Protein AF-A0A7C2DY95-F1 (afdb_monomer_lite)

Foldseek 3Di:
DDDDDDPPVVVVVVVVVVVVVVPPPPDDPPPDQVQQPDLPPLCVLQVFDRPQWRHWDQDPQRKIKTKGAQVRADPVSRVCRLQSSQVVVPWGWPDKDKADDDPPDPDPRMIIMMTHTD

Sequence (118 aa):
MSRPPPPAARAAARAAALALALASGAAGLAPDPARAQASGSAEELTGLPPGSVVALHMGGDRTFTLYFIADRVGMMQRAPVPARLCAAIGTRPAGAETLRMEEPNPVPGMMRMEVRCR

Radius of gyration: 23.05 Å; chains: 1; bounding box: 72×48×39 Å

pLDDT: mean 74.23, std 21.06, range [37.56, 95.88]

Structure (mmCIF, N/CA/C/O backbone):
data_AF-A0A7C2DY95-F1
#
_entry.id   AF-A0A7C2DY95-F1
#
loop_
_atom_site.group_PDB
_atom_site.id
_atom_site.type_symbol
_atom_site.label_atom_id
_atom_site.label_alt_id
_atom_site.label_comp_id
_atom_site.label_asym_id
_atom_site.label_entity_id
_atom_site.label_seq_id
_atom_site.pdbx_PDB_ins_code
_atom_site.Cartn_x
_atom_site.Cartn_y
_atom_site.Cartn_z
_atom_site.occupancy
_atom_site.B_iso_or_equiv
_atom_site.auth_seq_id
_atom_site.auth_comp_id
_atom_site.auth_asym_id
_atom_site.auth_atom_id
_atom_site.pdbx_PDB_model_num
ATOM 1 N N . MET A 1 1 ? 61.693 -36.664 19.047 1.00 45.75 1 MET A N 1
ATOM 2 C CA . MET A 1 1 ? 60.494 -36.981 19.853 1.00 45.75 1 MET A CA 1
ATOM 3 C C . MET A 1 1 ? 59.880 -35.660 20.297 1.00 45.75 1 MET A C 1
ATOM 5 O O . MET A 1 1 ? 60.471 -35.002 21.140 1.00 45.75 1 MET A O 1
ATOM 9 N N . SER A 1 2 ? 58.762 -35.242 19.696 1.00 48.31 2 SER A N 1
ATOM 10 C CA . SER A 1 2 ? 58.120 -33.944 19.974 1.00 48.31 2 SER A CA 1
ATOM 11 C C . SER A 1 2 ? 56.648 -34.181 20.307 1.00 48.31 2 SER A C 1
ATOM 13 O O . SER A 1 2 ? 55.920 -34.748 19.496 1.00 48.31 2 SER A O 1
ATOM 15 N N . ARG A 1 3 ? 56.226 -33.818 21.526 1.00 53.59 3 ARG A N 1
ATOM 16 C CA . ARG A 1 3 ? 54.840 -33.971 22.001 1.00 53.59 3 ARG A CA 1
ATOM 17 C C . ARG A 1 3 ? 53.921 -32.953 21.306 1.00 53.59 3 ARG A C 1
ATOM 19 O O . ARG A 1 3 ? 54.298 -31.783 21.237 1.00 53.59 3 ARG A O 1
ATOM 26 N N . PRO A 1 4 ? 52.722 -33.348 20.843 1.00 53.47 4 PRO A N 1
ATOM 27 C CA . PRO A 1 4 ? 51.728 -32.393 20.372 1.00 53.47 4 PRO A CA 1
ATOM 28 C C . PRO A 1 4 ? 51.141 -31.586 21.549 1.00 53.47 4 PRO A C 1
ATOM 30 O O . PRO A 1 4 ? 51.041 -32.109 22.664 1.00 53.47 4 PRO A O 1
ATOM 33 N N . PRO A 1 5 ? 50.761 -30.315 21.324 1.00 52.72 5 PRO A N 1
ATOM 34 C CA . PRO A 1 5 ? 50.233 -29.443 22.368 1.00 52.72 5 PRO A CA 1
ATOM 35 C C . PRO A 1 5 ? 48.800 -29.825 22.798 1.00 52.72 5 PRO A C 1
ATOM 37 O O . PRO A 1 5 ? 48.051 -30.414 22.013 1.00 52.72 5 PRO A O 1
ATOM 40 N N . PRO A 1 6 ? 48.403 -29.483 24.041 1.00 52.16 6 PRO A N 1
ATOM 41 C CA . PRO A 1 6 ? 47.130 -29.888 24.632 1.00 52.16 6 PRO A CA 1
ATOM 42 C C . PRO A 1 6 ? 45.906 -29.150 24.043 1.00 52.16 6 PRO A C 1
ATOM 44 O O . PRO A 1 6 ? 46.014 -28.013 23.574 1.00 52.16 6 PRO A O 1
ATOM 47 N N . PRO A 1 7 ? 44.706 -29.762 24.123 1.00 52.06 7 PRO A N 1
ATOM 48 C CA . PRO A 1 7 ? 43.469 -29.290 23.483 1.00 52.06 7 PRO A CA 1
ATOM 49 C C . PRO A 1 7 ? 42.928 -27.943 24.001 1.00 52.06 7 PRO A C 1
ATOM 51 O O . PRO A 1 7 ? 42.081 -27.336 23.348 1.00 52.06 7 PRO A O 1
ATOM 54 N N . ALA A 1 8 ? 43.432 -27.431 25.128 1.00 49.78 8 ALA A N 1
ATOM 55 C CA . ALA A 1 8 ? 42.963 -26.183 25.737 1.00 49.78 8 ALA A CA 1
ATOM 56 C C . ALA A 1 8 ? 43.344 -24.911 24.948 1.00 49.78 8 ALA A C 1
ATOM 58 O O . ALA A 1 8 ? 42.645 -23.903 25.034 1.00 49.78 8 ALA A O 1
ATOM 59 N N . ALA A 1 9 ? 44.395 -24.949 24.119 1.00 47.34 9 ALA A N 1
ATOM 60 C CA . ALA A 1 9 ? 44.837 -23.780 23.347 1.00 47.34 9 ALA A CA 1
ATOM 61 C C . ALA A 1 9 ? 43.934 -23.458 22.136 1.00 47.34 9 ALA A C 1
ATOM 63 O O . ALA A 1 9 ? 43.950 -22.340 21.626 1.00 47.34 9 ALA A O 1
ATOM 64 N N . ARG A 1 10 ? 43.110 -24.413 21.676 1.00 49.97 10 ARG A N 1
ATOM 65 C CA . ARG A 1 10 ? 42.200 -24.209 20.532 1.00 49.97 10 ARG A CA 1
ATOM 66 C C . ARG A 1 10 ? 40.893 -23.503 20.903 1.00 49.97 10 ARG A C 1
ATOM 68 O O . ARG A 1 10 ? 40.260 -22.920 20.027 1.00 49.97 10 ARG A O 1
ATOM 75 N N . ALA A 1 11 ? 40.495 -23.527 22.175 1.00 47.75 11 ALA A N 1
ATOM 76 C CA . ALA A 1 11 ? 39.253 -22.899 22.627 1.00 47.75 11 ALA A CA 1
ATOM 77 C C . ALA A 1 11 ? 39.386 -21.370 22.769 1.00 47.75 11 ALA A C 1
ATOM 79 O O . ALA A 1 11 ? 38.476 -20.634 22.392 1.00 47.75 11 ALA A O 1
ATOM 80 N N . ALA A 1 12 ? 40.544 -20.877 23.222 1.00 48.25 12 ALA A N 1
ATOM 81 C CA . ALA A 1 12 ? 40.769 -19.446 23.447 1.00 48.25 12 ALA A CA 1
ATOM 82 C C . ALA A 1 12 ? 40.848 -18.626 22.142 1.00 48.25 12 ALA A C 1
ATOM 84 O O . ALA A 1 12 ? 40.390 -17.487 22.096 1.00 48.25 12 ALA A O 1
ATOM 85 N N . ALA A 1 13 ? 41.344 -19.220 21.050 1.00 47.88 13 ALA A N 1
ATOM 86 C CA . ALA A 1 13 ? 41.423 -18.550 19.748 1.00 47.88 13 ALA A CA 1
ATOM 87 C C . ALA A 1 13 ? 40.045 -18.347 19.086 1.00 47.88 13 ALA A C 1
ATOM 89 O O . ALA A 1 13 ? 39.853 -17.395 18.334 1.00 47.88 13 ALA A O 1
ATOM 90 N N . ARG A 1 14 ? 39.062 -19.210 19.387 1.00 47.34 14 ARG A N 1
ATOM 91 C CA . ARG A 1 14 ? 37.683 -19.058 18.890 1.00 47.34 14 ARG A CA 1
ATOM 92 C C . ARG A 1 14 ? 36.882 -18.008 19.660 1.00 47.34 14 ARG A C 1
ATOM 94 O O . ARG A 1 14 ? 36.021 -17.371 19.065 1.00 47.34 14 ARG A O 1
ATOM 101 N N . ALA A 1 15 ? 37.181 -17.792 20.940 1.00 47.38 15 ALA A N 1
ATOM 102 C CA . ALA A 1 15 ? 36.509 -16.766 21.738 1.00 47.38 15 ALA A CA 1
ATOM 103 C C . ALA A 1 15 ? 36.923 -15.340 21.325 1.00 47.38 15 ALA A C 1
ATOM 105 O O . ALA A 1 15 ? 36.078 -14.451 21.257 1.00 47.38 15 ALA A O 1
ATOM 106 N N . ALA A 1 16 ? 38.193 -15.128 20.965 1.00 44.44 16 ALA A N 1
ATOM 107 C CA . ALA A 1 16 ? 38.680 -13.816 20.526 1.00 44.44 16 ALA A CA 1
ATOM 108 C C . ALA A 1 16 ? 38.136 -13.390 19.145 1.00 44.44 16 ALA A C 1
ATOM 110 O O . ALA A 1 16 ? 37.945 -12.202 18.897 1.00 44.44 16 ALA A O 1
ATOM 111 N N . ALA A 1 17 ? 37.822 -14.348 18.263 1.00 46.12 17 ALA A N 1
ATOM 112 C CA . ALA A 1 17 ? 37.249 -14.065 16.946 1.00 46.12 17 ALA A CA 1
ATOM 113 C C . ALA A 1 17 ? 35.768 -13.645 17.002 1.00 46.12 17 ALA A C 1
ATOM 115 O O . ALA A 1 17 ? 35.307 -12.931 16.116 1.00 46.12 17 ALA A O 1
ATOM 116 N N . LEU A 1 18 ? 35.025 -14.043 18.045 1.00 44.84 18 LEU A N 1
ATOM 117 C CA . LEU A 1 18 ? 33.624 -13.637 18.198 1.00 44.84 18 LEU A CA 1
ATOM 118 C C . LEU A 1 18 ? 33.478 -12.200 18.722 1.00 44.84 18 LEU A C 1
ATOM 120 O O . LEU A 1 18 ? 32.512 -11.529 18.378 1.00 44.84 18 LEU A O 1
ATOM 124 N N . ALA A 1 19 ? 34.434 -11.704 19.514 1.00 44.50 19 ALA A N 1
ATOM 125 C CA . ALA A 1 19 ? 34.360 -10.361 20.094 1.00 44.50 19 ALA A CA 1
ATOM 126 C C . ALA A 1 19 ? 34.689 -9.243 19.085 1.00 44.50 19 ALA A C 1
ATOM 128 O O . ALA A 1 19 ? 34.186 -8.130 19.219 1.00 44.50 19 ALA A O 1
ATOM 129 N N . LEU A 1 20 ? 35.481 -9.535 18.045 1.00 41.00 20 LEU A N 1
ATOM 130 C CA . LEU A 1 20 ? 35.832 -8.547 17.017 1.00 41.00 20 LEU A CA 1
ATOM 131 C C . LEU A 1 20 ? 34.702 -8.298 15.999 1.00 41.00 20 LEU A C 1
ATOM 133 O O . LEU A 1 20 ? 34.691 -7.262 15.342 1.00 41.00 20 LEU A O 1
ATOM 137 N N . ALA A 1 21 ? 33.727 -9.207 15.896 1.00 48.84 21 ALA A N 1
ATOM 138 C CA . ALA A 1 21 ? 32.570 -9.056 15.009 1.00 48.84 21 ALA A CA 1
ATOM 139 C C . ALA A 1 21 ? 31.487 -8.108 15.564 1.00 48.84 21 ALA A C 1
ATOM 141 O O . ALA A 1 21 ? 30.623 -7.661 14.815 1.00 48.84 21 ALA A O 1
ATOM 142 N N . LEU A 1 22 ? 31.536 -7.761 16.856 1.00 47.34 22 LEU A N 1
ATOM 143 C CA . LEU A 1 22 ? 30.562 -6.862 17.492 1.00 47.34 22 LEU A CA 1
ATOM 144 C C . LEU A 1 22 ? 30.945 -5.373 17.420 1.00 47.34 22 LEU A C 1
ATOM 146 O O . LEU A 1 22 ? 30.141 -4.527 17.800 1.00 47.34 22 LEU A O 1
ATOM 150 N N . ALA A 1 23 ? 32.133 -5.033 16.910 1.00 42.81 23 ALA A N 1
ATOM 151 C CA . ALA A 1 23 ? 32.654 -3.662 16.920 1.00 42.81 23 ALA A CA 1
ATOM 152 C C . ALA A 1 23 ? 32.676 -2.967 15.540 1.00 42.81 23 ALA A C 1
ATOM 154 O O . ALA A 1 23 ? 33.248 -1.888 15.409 1.00 42.81 23 ALA A O 1
ATOM 155 N N . SER A 1 24 ? 32.080 -3.544 14.489 1.00 50.16 24 SER A N 1
ATOM 156 C CA . SER A 1 24 ? 32.127 -2.964 13.127 1.00 50.16 24 SER A CA 1
ATOM 157 C C . SER A 1 24 ? 30.812 -3.082 12.349 1.00 50.16 24 SER A C 1
ATOM 159 O O . SER A 1 24 ? 30.804 -3.396 11.165 1.00 50.16 24 SER A O 1
ATOM 161 N N . GLY A 1 25 ? 29.687 -2.811 13.013 1.00 42.22 25 GLY A N 1
ATOM 162 C CA . GLY A 1 25 ? 28.346 -2.850 12.419 1.00 42.22 25 GLY A CA 1
ATOM 163 C C . GLY A 1 25 ? 27.646 -1.493 12.359 1.00 42.22 25 GLY A C 1
ATOM 164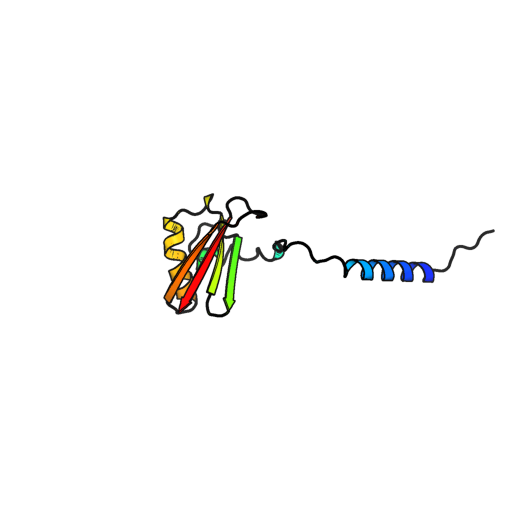 O O . GLY A 1 25 ? 26.461 -1.413 12.656 1.00 42.22 25 GLY A O 1
ATOM 165 N N . ALA A 1 26 ? 28.361 -0.420 12.024 1.00 48.97 26 ALA A N 1
ATOM 166 C CA . ALA A 1 26 ? 27.763 0.872 11.697 1.00 48.97 26 ALA A CA 1
ATOM 167 C C . ALA A 1 26 ? 28.136 1.250 10.259 1.00 48.97 26 ALA A C 1
ATOM 169 O O . ALA A 1 26 ? 29.001 2.089 10.034 1.00 48.97 26 ALA A O 1
ATOM 170 N N . ALA A 1 27 ? 27.501 0.596 9.287 1.00 37.56 27 ALA A N 1
ATOM 171 C CA . ALA A 1 27 ? 27.415 1.081 7.914 1.00 37.56 27 ALA A CA 1
ATOM 172 C C . ALA A 1 27 ? 26.266 0.368 7.187 1.00 37.56 27 ALA A C 1
ATOM 174 O O . ALA A 1 27 ? 26.374 -0.803 6.843 1.00 37.56 27 ALA A O 1
ATOM 175 N N . GLY A 1 28 ? 25.183 1.108 6.944 1.00 38.84 28 GLY A N 1
ATOM 176 C CA . GLY A 1 28 ? 24.198 0.803 5.907 1.00 38.84 28 GLY A CA 1
ATOM 177 C C . GLY A 1 28 ? 23.108 -0.189 6.300 1.00 38.84 28 GLY A C 1
ATOM 178 O O . GLY A 1 28 ? 23.339 -1.389 6.385 1.00 38.84 28 GLY A O 1
ATOM 179 N N . LEU A 1 29 ? 21.882 0.318 6.457 1.00 45.16 29 LEU A N 1
ATOM 180 C CA . LEU A 1 29 ? 20.656 -0.473 6.397 1.00 45.16 29 LEU A CA 1
ATOM 181 C C . LEU A 1 29 ? 20.613 -1.250 5.068 1.00 45.16 29 LEU A C 1
ATOM 183 O O . LEU A 1 29 ? 20.142 -0.735 4.057 1.00 45.16 29 LEU A O 1
ATOM 187 N N . ALA A 1 30 ? 21.077 -2.495 5.065 1.00 40.97 30 ALA A N 1
ATOM 188 C CA . ALA A 1 30 ? 20.627 -3.465 4.081 1.00 40.97 30 ALA A CA 1
ATOM 189 C C . ALA A 1 30 ? 19.217 -3.898 4.515 1.00 40.97 30 ALA A C 1
ATOM 191 O O . ALA A 1 30 ? 19.065 -4.357 5.651 1.00 40.97 30 ALA A O 1
ATOM 192 N N . PRO A 1 31 ? 18.165 -3.717 3.698 1.00 44.25 31 PRO A N 1
ATOM 193 C CA . PRO A 1 31 ? 16.865 -4.267 4.041 1.00 44.25 31 PRO A CA 1
ATOM 194 C C . PRO A 1 31 ? 17.007 -5.781 4.125 1.00 44.25 31 PRO A C 1
ATOM 196 O O . PRO A 1 31 ? 17.420 -6.432 3.168 1.00 44.25 31 PRO A O 1
ATOM 199 N N . ASP A 1 32 ? 16.705 -6.312 5.303 1.00 41.53 32 ASP A N 1
ATOM 200 C CA . ASP A 1 32 ? 16.716 -7.735 5.586 1.00 41.53 32 ASP A CA 1
ATOM 201 C C . ASP A 1 32 ? 15.725 -8.450 4.638 1.00 41.53 32 ASP A C 1
ATOM 203 O O . ASP A 1 32 ? 14.510 -8.235 4.742 1.00 41.53 32 ASP A O 1
ATOM 207 N N . PRO A 1 33 ? 16.202 -9.272 3.681 1.00 45.03 33 PRO A N 1
ATOM 208 C CA . PRO A 1 33 ? 15.336 -9.946 2.719 1.00 45.03 33 PRO A CA 1
ATOM 209 C C . PRO A 1 33 ? 14.507 -11.064 3.367 1.00 45.03 33 PRO A C 1
ATOM 211 O O . PRO A 1 33 ? 13.562 -11.545 2.744 1.00 45.03 33 PRO A O 1
ATOM 214 N N . ALA A 1 34 ? 14.787 -11.458 4.617 1.00 39.25 34 ALA A N 1
ATOM 215 C CA . ALA A 1 34 ? 13.947 -12.409 5.343 1.00 39.25 34 ALA A CA 1
ATOM 216 C C . ALA A 1 34 ? 12.625 -11.774 5.811 1.00 39.25 34 ALA A C 1
ATOM 218 O O . ALA A 1 34 ? 11.703 -12.491 6.201 1.00 39.25 34 ALA A O 1
ATOM 219 N N . ARG A 1 35 ? 12.480 -10.445 5.690 1.00 43.19 35 ARG A N 1
ATOM 220 C CA . ARG A 1 35 ? 11.214 -9.732 5.913 1.00 43.19 35 ARG A CA 1
ATOM 221 C C . ARG A 1 35 ? 10.349 -9.578 4.655 1.00 43.19 35 ARG A C 1
ATOM 223 O O . ARG A 1 35 ? 9.256 -9.024 4.749 1.00 43.19 35 ARG A O 1
ATOM 230 N N . ALA A 1 36 ? 10.772 -10.134 3.516 1.00 44.34 36 ALA A N 1
ATOM 231 C CA . ALA A 1 36 ? 9.967 -10.275 2.295 1.00 44.34 36 ALA A CA 1
ATOM 232 C C . ALA A 1 36 ? 8.921 -11.413 2.390 1.00 44.34 36 ALA A C 1
ATOM 234 O O . ALA A 1 36 ? 8.561 -12.039 1.395 1.00 44.34 36 ALA A O 1
ATOM 235 N N . GLN A 1 37 ? 8.435 -11.720 3.596 1.00 43.81 37 GLN A N 1
ATOM 236 C CA . GLN A 1 37 ? 7.364 -12.685 3.827 1.00 43.81 37 GLN A CA 1
ATOM 237 C C . GLN A 1 37 ? 6.034 -11.949 3.989 1.00 43.81 37 GLN A C 1
ATOM 239 O O . GLN A 1 37 ? 5.688 -11.573 5.102 1.00 43.81 37 GLN A O 1
ATOM 244 N N . ALA A 1 38 ? 5.310 -11.734 2.883 1.00 42.78 38 ALA A N 1
ATOM 245 C CA . ALA A 1 38 ? 3.836 -11.683 2.833 1.00 42.78 38 ALA A CA 1
ATOM 246 C C . ALA A 1 38 ? 3.314 -11.318 1.426 1.00 42.78 38 ALA A C 1
ATOM 248 O O . ALA A 1 38 ? 2.386 -10.521 1.296 1.00 42.78 38 ALA A O 1
ATOM 249 N N . SER A 1 39 ? 3.854 -11.917 0.359 1.00 48.94 39 SER A N 1
ATOM 250 C CA . SER A 1 39 ? 3.356 -11.700 -1.016 1.00 48.94 39 SER A CA 1
ATOM 251 C C . SER A 1 39 ? 1.931 -12.247 -1.257 1.00 48.94 39 SER A C 1
ATOM 253 O O . SER A 1 39 ? 1.392 -12.157 -2.354 1.00 48.94 39 SER A O 1
ATOM 255 N N . GLY A 1 40 ? 1.332 -12.882 -0.240 1.00 50.31 40 GLY A N 1
ATOM 256 C CA . GLY A 1 40 ? -0.049 -13.370 -0.241 1.00 50.31 40 GLY A CA 1
ATOM 257 C C . GLY A 1 40 ? -0.997 -12.585 0.669 1.00 50.31 40 GLY A C 1
ATOM 258 O O . GLY A 1 40 ? -2.162 -12.937 0.750 1.00 50.31 40 GLY A O 1
ATOM 259 N N . SER A 1 41 ? -0.533 -11.548 1.372 1.00 76.75 41 SER A N 1
ATOM 260 C CA . SER A 1 41 ? -1.376 -10.770 2.302 1.00 76.75 41 SER A CA 1
ATOM 261 C C . SER A 1 41 ? -1.304 -9.272 2.020 1.00 76.75 41 SER A C 1
ATOM 263 O O . SER A 1 41 ? -2.297 -8.566 2.169 1.00 76.75 41 SER A 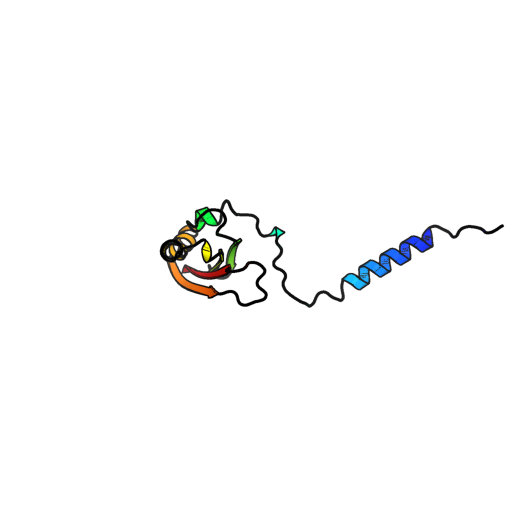O 1
ATOM 265 N N . ALA A 1 42 ? -0.152 -8.770 1.567 1.00 84.19 42 ALA A N 1
ATOM 266 C CA . ALA A 1 42 ? 0.022 -7.353 1.275 1.00 84.19 42 ALA A CA 1
ATOM 267 C C . ALA A 1 42 ? -0.670 -6.940 -0.035 1.00 84.19 42 ALA A C 1
ATOM 269 O O . ALA A 1 42 ? -1.349 -5.914 -0.079 1.00 84.19 42 ALA A O 1
ATOM 270 N N . GLU A 1 43 ? -0.557 -7.742 -1.092 1.00 88.44 43 GLU A N 1
ATOM 271 C CA . GLU A 1 43 ? -1.250 -7.534 -2.368 1.00 88.44 43 GLU A CA 1
ATOM 272 C C . GLU A 1 43 ? -2.769 -7.622 -2.217 1.00 88.44 43 GLU A C 1
ATOM 274 O O . GLU A 1 43 ? -3.487 -6.820 -2.808 1.00 88.44 43 GLU A O 1
ATOM 279 N N . GLU A 1 44 ? -3.270 -8.532 -1.378 1.00 87.88 44 GLU A N 1
ATOM 280 C CA . GLU A 1 44 ? -4.703 -8.649 -1.093 1.00 87.88 44 GLU A CA 1
ATOM 281 C C . GLU A 1 44 ? -5.228 -7.397 -0.372 1.00 87.88 44 GLU A C 1
ATOM 283 O O . GLU A 1 44 ? -6.207 -6.782 -0.810 1.00 87.88 44 GLU A O 1
ATOM 288 N N . LEU A 1 45 ? -4.510 -6.951 0.667 1.00 89.25 45 LEU A N 1
ATOM 289 C CA . LEU A 1 45 ? -4.829 -5.733 1.418 1.00 89.25 45 LEU A CA 1
ATOM 290 C C . LEU A 1 45 ? -4.764 -4.471 0.549 1.00 89.25 45 LEU A C 1
ATOM 292 O O . LEU A 1 45 ? -5.584 -3.566 0.698 1.00 89.25 45 LEU A O 1
ATOM 296 N N . THR A 1 46 ? -3.798 -4.390 -0.363 1.00 90.75 46 THR A N 1
ATOM 297 C CA . THR A 1 46 ? -3.581 -3.198 -1.200 1.00 90.75 46 THR A CA 1
ATOM 298 C C . THR A 1 46 ? -4.375 -3.228 -2.507 1.00 90.75 46 THR A C 1
ATOM 300 O O . THR A 1 46 ? -4.670 -2.173 -3.064 1.00 90.75 46 THR A O 1
ATOM 303 N N . GLY A 1 47 ? -4.780 -4.407 -2.988 1.00 91.19 47 GLY A N 1
ATOM 304 C CA . GLY A 1 47 ? -5.362 -4.603 -4.319 1.00 91.19 47 GLY A CA 1
ATOM 305 C C . GLY A 1 47 ? -4.357 -4.502 -5.465 1.00 91.19 47 GLY A C 1
ATOM 306 O O . GLY A 1 47 ? -4.765 -4.287 -6.607 1.00 91.19 47 GLY A O 1
ATOM 307 N N . LEU A 1 48 ? -3.060 -4.598 -5.166 1.00 92.00 48 LEU A N 1
ATOM 308 C CA . LEU A 1 48 ? -2.001 -4.494 -6.161 1.00 92.00 48 LEU A CA 1
ATOM 309 C C . LEU A 1 48 ? -1.726 -5.839 -6.855 1.00 92.00 48 LEU A C 1
ATOM 311 O O . LEU A 1 48 ? -2.024 -6.893 -6.293 1.00 92.00 48 LEU A O 1
ATOM 315 N N . PRO A 1 49 ? -1.158 -5.829 -8.078 1.00 89.94 49 PRO A N 1
ATOM 316 C CA . PRO A 1 49 ? -0.832 -7.056 -8.800 1.00 89.94 49 PRO A CA 1
ATOM 317 C C . PRO A 1 49 ? 0.110 -7.982 -8.009 1.00 89.94 49 PRO A C 1
ATOM 319 O O . PRO A 1 49 ? 1.020 -7.483 -7.339 1.00 89.94 49 PRO A O 1
ATOM 322 N N . PRO A 1 50 ? -0.025 -9.315 -8.134 1.00 88.25 50 PRO A N 1
ATOM 323 C CA . PRO A 1 50 ? 0.885 -10.270 -7.503 1.00 88.25 50 PRO A CA 1
ATOM 324 C C . PRO A 1 50 ? 2.354 -9.989 -7.839 1.00 88.25 50 PRO A C 1
ATOM 326 O O . PRO A 1 50 ? 2.703 -9.788 -9.007 1.00 88.25 50 PRO A O 1
ATOM 329 N N . GLY A 1 51 ? 3.225 -9.973 -6.826 1.00 87.19 51 GLY A N 1
ATOM 330 C CA . GLY A 1 51 ? 4.660 -9.745 -7.025 1.00 87.19 51 GLY A CA 1
ATOM 331 C C . GLY A 1 51 ? 5.011 -8.306 -7.417 1.00 87.19 51 GLY A C 1
ATOM 332 O O . GLY A 1 51 ? 6.080 -8.064 -7.990 1.00 87.19 51 GLY A O 1
ATOM 333 N N . SER A 1 52 ? 4.106 -7.358 -7.163 1.00 90.62 52 SER A N 1
ATOM 334 C CA . SER A 1 52 ? 4.382 -5.923 -7.265 1.00 90.62 52 SER A CA 1
ATOM 335 C C . SER A 1 52 ? 4.704 -5.284 -5.915 1.00 90.62 52 SER A C 1
ATOM 337 O O . SER A 1 52 ? 5.377 -4.251 -5.892 1.00 90.62 52 SER A O 1
ATOM 339 N N . VAL A 1 53 ? 4.277 -5.900 -4.807 1.00 91.56 53 VAL A N 1
ATOM 340 C CA . VAL A 1 53 ? 4.562 -5.435 -3.449 1.00 91.56 53 VAL A CA 1
ATOM 341 C C . VAL A 1 53 ? 5.834 -6.101 -2.943 1.00 91.56 53 VAL A C 1
ATOM 343 O O . VAL A 1 53 ? 5.981 -7.318 -2.971 1.00 91.56 53 VAL A O 1
ATOM 346 N N . VAL A 1 54 ? 6.768 -5.277 -2.483 1.00 90.38 54 VAL A N 1
ATOM 347 C CA . VAL A 1 54 ? 8.030 -5.721 -1.882 1.00 90.38 54 VAL A CA 1
ATOM 348 C C . VAL A 1 54 ? 7.853 -5.895 -0.378 1.00 90.38 54 VAL A C 1
ATOM 350 O O . VAL A 1 54 ? 8.291 -6.889 0.193 1.00 90.38 54 VAL A O 1
ATOM 353 N N . ALA A 1 55 ? 7.194 -4.929 0.264 1.00 89.62 55 ALA A N 1
ATOM 354 C CA . ALA A 1 55 ? 6.921 -4.959 1.692 1.00 89.62 55 ALA A CA 1
ATOM 355 C C . ALA A 1 55 ? 5.733 -4.060 2.049 1.00 89.62 55 ALA A C 1
ATOM 357 O O . ALA A 1 55 ? 5.506 -3.028 1.418 1.00 89.62 55 ALA A O 1
ATOM 358 N N . LEU A 1 56 ? 5.013 -4.427 3.106 1.00 91.94 56 LEU A N 1
ATOM 359 C CA . LEU A 1 56 ? 3.981 -3.611 3.736 1.00 91.94 56 LEU A CA 1
ATOM 360 C C . LEU A 1 56 ? 4.206 -3.623 5.248 1.00 91.94 56 LEU A C 1
ATOM 362 O O . LEU A 1 56 ? 4.307 -4.684 5.866 1.00 91.94 56 LEU A O 1
ATOM 366 N N . HIS A 1 57 ? 4.269 -2.440 5.846 1.00 91.31 57 HIS A N 1
ATOM 367 C CA . HIS A 1 57 ? 4.428 -2.262 7.283 1.00 91.31 57 HIS A CA 1
ATOM 368 C C . HIS A 1 57 ? 3.344 -1.336 7.822 1.00 91.31 57 HIS A C 1
ATOM 370 O O . HIS A 1 57 ? 2.992 -0.352 7.180 1.00 91.31 57 HIS A O 1
ATOM 376 N N . MET A 1 58 ? 2.841 -1.633 9.017 1.00 89.56 58 MET A N 1
ATOM 377 C CA . MET A 1 58 ? 2.029 -0.707 9.797 1.00 89.56 58 MET A CA 1
ATOM 378 C C . MET A 1 58 ? 2.909 -0.153 10.917 1.00 89.56 58 MET A C 1
ATOM 380 O O . MET A 1 58 ? 3.400 -0.908 11.755 1.00 89.56 58 MET A O 1
ATOM 384 N N . GLY A 1 59 ? 3.172 1.148 10.877 1.00 84.81 59 GLY A N 1
ATOM 385 C CA . GLY A 1 59 ? 3.888 1.876 11.915 1.00 84.81 59 GLY A CA 1
ATOM 386 C C . GLY A 1 59 ? 2.970 2.320 13.055 1.00 84.81 59 GLY A C 1
ATOM 387 O O . GLY A 1 59 ? 1.768 2.041 13.073 1.00 84.81 59 GLY A O 1
ATOM 388 N N . GLY A 1 60 ? 3.554 3.061 13.999 1.00 79.44 60 GLY A N 1
ATOM 389 C CA . GLY A 1 60 ? 2.789 3.820 14.988 1.00 79.44 60 GLY A CA 1
ATOM 390 C C . GLY A 1 60 ? 1.843 4.825 14.321 1.00 79.44 60 GLY A C 1
ATOM 391 O O . GLY A 1 60 ? 1.975 5.141 13.137 1.00 79.44 60 GLY A O 1
ATOM 392 N N . ASP A 1 61 ? 0.852 5.301 15.072 1.00 86.38 61 ASP A N 1
ATOM 393 C CA . ASP A 1 61 ? -0.077 6.348 14.623 1.00 86.38 61 ASP A CA 1
ATOM 394 C C . ASP A 1 61 ? -0.891 5.999 13.365 1.00 86.38 61 ASP A C 1
ATOM 396 O O . ASP A 1 61 ? -1.216 6.867 12.557 1.00 86.38 61 ASP A O 1
ATOM 400 N N . ARG A 1 62 ? -1.235 4.713 13.186 1.00 89.00 62 ARG A N 1
ATOM 401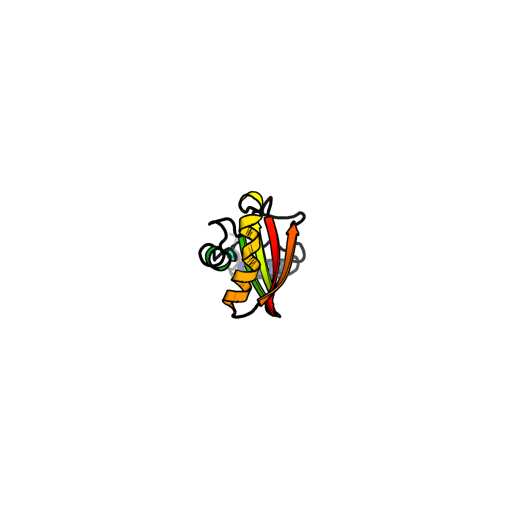 C CA . ARG A 1 62 ? -2.069 4.219 12.068 1.00 89.00 62 ARG A CA 1
ATOM 402 C C . ARG A 1 62 ? -1.517 4.613 10.691 1.00 89.00 62 ARG A C 1
ATOM 404 O O . ARG A 1 62 ? -2.277 4.901 9.763 1.00 89.00 62 ARG A O 1
ATOM 411 N N . THR A 1 63 ? -0.193 4.629 10.569 1.00 93.88 63 THR A N 1
ATOM 412 C CA . THR A 1 63 ? 0.497 4.901 9.308 1.00 93.88 63 THR A CA 1
ATOM 413 C C . THR A 1 63 ? 0.937 3.593 8.664 1.00 93.88 63 THR A C 1
ATOM 415 O O . THR A 1 63 ? 1.618 2.792 9.298 1.00 93.88 63 THR A O 1
ATOM 418 N N . PHE A 1 64 ? 0.582 3.371 7.403 1.00 93.25 64 PHE A N 1
ATOM 419 C CA . PHE A 1 64 ? 1.110 2.270 6.604 1.00 93.25 64 PHE A CA 1
ATOM 420 C C . PHE A 1 64 ? 2.271 2.747 5.736 1.00 93.25 64 PHE A C 1
ATOM 422 O O . PHE A 1 64 ? 2.189 3.800 5.107 1.00 93.25 64 PHE A O 1
ATOM 429 N N . THR A 1 65 ? 3.325 1.944 5.648 1.00 94.00 65 THR A N 1
ATOM 430 C CA . THR A 1 65 ? 4.432 2.122 4.710 1.00 94.00 65 THR A CA 1
ATOM 431 C C . THR A 1 65 ? 4.431 0.950 3.740 1.00 94.00 65 THR A C 1
ATOM 433 O O . THR A 1 65 ? 4.677 -0.192 4.128 1.00 94.00 65 THR A O 1
ATOM 436 N N . LEU A 1 66 ? 4.137 1.234 2.476 1.00 94.00 66 LEU A N 1
ATOM 437 C CA . LEU A 1 66 ? 4.103 0.270 1.385 1.00 94.00 66 LEU A CA 1
ATOM 438 C C . LEU A 1 66 ? 5.302 0.487 0.463 1.00 94.00 66 LEU A C 1
ATOM 440 O O . LEU A 1 66 ? 5.536 1.602 0.004 1.00 94.00 66 LEU A O 1
ATOM 444 N N . TYR A 1 67 ? 6.006 -0.586 0.127 1.00 92.62 67 TYR A N 1
ATOM 445 C CA . TYR A 1 67 ? 7.066 -0.603 -0.874 1.00 92.62 67 TYR A CA 1
ATOM 446 C C . TYR A 1 67 ? 6.613 -1.434 -2.069 1.00 92.62 67 TYR A C 1
ATOM 448 O O . TYR A 1 67 ? 6.211 -2.586 -1.900 1.00 92.62 67 TYR A O 1
ATOM 456 N N . PHE A 1 68 ? 6.666 -0.869 -3.273 1.00 92.19 68 PHE A N 1
ATOM 457 C CA . PHE A 1 68 ? 6.195 -1.535 -4.491 1.00 92.19 68 PHE A CA 1
ATOM 458 C C . PHE A 1 68 ? 7.040 -1.158 -5.711 1.00 92.19 68 PHE A C 1
ATOM 460 O O . PHE A 1 68 ? 7.684 -0.110 -5.733 1.00 92.19 68 PHE A O 1
ATOM 467 N N . ILE A 1 69 ? 7.034 -2.002 -6.741 1.00 90.75 69 ILE A N 1
ATOM 468 C CA . ILE A 1 69 ? 7.798 -1.793 -7.981 1.00 90.75 69 ILE A CA 1
ATOM 469 C C . ILE A 1 69 ? 6.954 -0.964 -8.957 1.00 90.75 69 ILE A C 1
ATOM 471 O O . ILE A 1 69 ? 5.933 -1.445 -9.451 1.00 90.75 69 ILE A O 1
ATOM 475 N N . ALA A 1 70 ? 7.369 0.270 -9.255 1.00 87.69 70 ALA A N 1
ATOM 476 C CA . ALA A 1 70 ? 6.587 1.210 -10.065 1.00 87.69 70 ALA A CA 1
ATOM 477 C C . ALA A 1 70 ? 6.268 0.683 -11.469 1.00 87.69 70 ALA A C 1
ATOM 479 O O . ALA A 1 70 ? 5.146 0.859 -11.940 1.00 87.69 70 ALA A O 1
ATOM 480 N N . ASP A 1 71 ? 7.215 -0.014 -12.099 1.00 86.69 71 ASP A N 1
ATOM 481 C CA . ASP A 1 71 ? 7.049 -0.559 -13.454 1.00 86.69 71 ASP A CA 1
ATOM 482 C C . ASP A 1 71 ? 5.955 -1.631 -13.539 1.00 86.69 71 ASP A C 1
ATOM 484 O O . ASP A 1 71 ? 5.434 -1.914 -14.615 1.00 86.69 71 ASP A O 1
ATOM 488 N N . ARG A 1 72 ? 5.575 -2.219 -12.398 1.00 83.69 72 ARG A N 1
ATOM 489 C CA . ARG A 1 72 ? 4.510 -3.224 -12.305 1.00 83.69 72 ARG A CA 1
ATOM 490 C C . ARG A 1 72 ? 3.174 -2.646 -11.853 1.00 83.69 72 ARG A C 1
ATOM 492 O O . ARG A 1 72 ? 2.183 -3.372 -11.869 1.00 83.69 72 ARG A O 1
ATOM 499 N N . VAL A 1 73 ? 3.134 -1.375 -11.439 1.00 86.75 73 VAL A N 1
ATOM 500 C CA . VAL A 1 73 ? 1.940 -0.759 -10.850 1.00 86.75 73 VAL A CA 1
ATOM 501 C C . VAL A 1 73 ? 1.585 0.572 -11.516 1.00 86.75 73 VAL A C 1
ATOM 503 O O . VAL A 1 73 ? 2.184 1.627 -11.276 1.00 86.75 73 VAL A O 1
ATOM 506 N N . GLY A 1 74 ? 0.506 0.551 -12.298 1.00 85.31 74 GLY A N 1
ATOM 507 C CA . GLY A 1 74 ? -0.039 1.746 -12.943 1.00 85.31 74 GLY A CA 1
ATOM 508 C C . GLY A 1 74 ? -0.606 2.771 -11.949 1.00 85.31 74 GLY A C 1
ATOM 509 O O . GLY A 1 74 ? -0.937 2.454 -10.807 1.00 85.31 74 GLY A O 1
ATOM 510 N N . MET A 1 75 ? -0.764 4.030 -12.376 1.00 81.25 75 MET A N 1
ATOM 511 C CA . MET A 1 75 ? -1.384 5.084 -11.544 1.00 81.25 75 MET A CA 1
ATOM 512 C C . MET A 1 75 ? -2.802 4.705 -11.081 1.00 81.25 75 MET A C 1
ATOM 514 O O . MET A 1 75 ? -3.130 4.864 -9.908 1.00 81.25 75 MET A O 1
ATOM 518 N N . MET A 1 76 ? -3.609 4.122 -11.973 1.00 85.56 76 MET A N 1
ATOM 519 C CA . MET A 1 76 ? -4.979 3.683 -11.664 1.00 85.56 76 MET A CA 1
ATOM 520 C C . MET A 1 76 ? -5.038 2.573 -10.604 1.00 85.56 76 MET A C 1
ATOM 522 O O . MET A 1 76 ? -6.003 2.495 -9.853 1.00 85.56 76 MET A O 1
ATOM 526 N N . GLN A 1 77 ? -4.003 1.734 -10.515 1.00 88.31 77 GLN A N 1
ATOM 527 C CA . GLN A 1 77 ? -3.919 0.657 -9.523 1.00 88.31 77 GLN A CA 1
ATOM 528 C C . GLN A 1 77 ? -3.473 1.173 -8.148 1.00 88.31 77 GLN A C 1
ATOM 530 O O . GLN A 1 77 ? -3.854 0.606 -7.130 1.00 88.31 77 GLN A O 1
ATOM 535 N N . ARG A 1 78 ? -2.709 2.275 -8.102 1.00 89.75 78 ARG A N 1
ATOM 536 C CA . ARG A 1 78 ? -2.234 2.906 -6.856 1.00 89.75 78 ARG A CA 1
ATOM 537 C C . ARG A 1 78 ? -3.291 3.747 -6.159 1.00 89.75 78 ARG A C 1
ATOM 539 O O . ARG A 1 78 ? -3.330 3.775 -4.935 1.0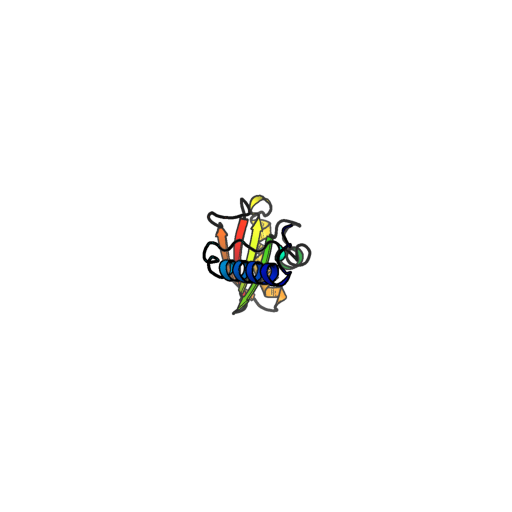0 89.75 78 ARG A O 1
ATOM 546 N N . ALA A 1 79 ? -4.135 4.429 -6.930 1.00 90.62 79 ALA A N 1
ATOM 547 C CA . ALA A 1 79 ? -5.159 5.328 -6.406 1.00 90.62 79 ALA A CA 1
ATOM 548 C C . ALA A 1 79 ? -6.048 4.723 -5.290 1.00 90.62 79 ALA A C 1
ATOM 550 O O . ALA A 1 79 ? -6.274 5.415 -4.298 1.00 90.62 79 ALA A O 1
ATOM 551 N N . PRO A 1 80 ? -6.532 3.464 -5.376 1.00 93.56 80 PRO A N 1
ATOM 552 C CA . PRO A 1 80 ? -7.374 2.883 -4.326 1.00 93.56 80 PRO A CA 1
ATOM 553 C C . PRO A 1 80 ? -6.609 2.375 -3.092 1.00 93.56 80 PRO A C 1
ATOM 555 O O . PRO A 1 80 ? -7.244 2.100 -2.072 1.00 93.56 80 PRO A O 1
ATOM 558 N N . VAL A 1 81 ? -5.279 2.243 -3.154 1.00 95.00 81 VAL A N 1
ATOM 559 C CA . VAL A 1 81 ? -4.465 1.633 -2.086 1.00 95.00 81 VAL A CA 1
ATOM 560 C C . VAL A 1 81 ? -4.670 2.310 -0.722 1.00 95.00 81 VAL A C 1
ATOM 562 O O . VAL A 1 81 ? -4.932 1.591 0.245 1.00 95.00 81 VAL A O 1
ATOM 565 N N . PRO A 1 82 ? -4.638 3.656 -0.594 1.00 95.44 82 PRO A N 1
ATOM 566 C CA . PRO A 1 82 ? -4.800 4.308 0.705 1.00 95.44 82 PRO A CA 1
ATOM 567 C C . PRO A 1 82 ? -6.145 4.009 1.366 1.00 95.44 82 PRO A C 1
ATOM 569 O O . PRO A 1 82 ? -6.213 3.726 2.561 1.00 95.44 82 PRO A O 1
ATOM 572 N N . ALA A 1 83 ? -7.222 4.042 0.577 1.00 95.44 83 ALA A N 1
ATOM 573 C CA . ALA A 1 83 ? -8.564 3.768 1.072 1.00 95.44 83 ALA A CA 1
ATOM 574 C C . ALA A 1 83 ? -8.694 2.318 1.555 1.00 95.44 83 ALA A C 1
ATOM 576 O O . ALA A 1 83 ? -9.273 2.086 2.614 1.00 95.44 83 ALA A O 1
ATOM 577 N N . ARG A 1 84 ? -8.117 1.357 0.820 1.00 94.81 84 ARG A N 1
ATOM 578 C CA . ARG A 1 84 ? -8.130 -0.061 1.205 1.00 94.81 84 ARG A CA 1
ATOM 579 C C . ARG A 1 84 ? -7.366 -0.321 2.500 1.00 94.81 84 ARG A C 1
ATOM 581 O O . ARG A 1 84 ? -7.909 -0.953 3.401 1.00 94.81 84 ARG A O 1
ATOM 588 N N . LEU A 1 85 ? -6.154 0.221 2.623 1.00 93.31 85 LEU A N 1
ATOM 589 C CA . LEU A 1 85 ? -5.331 0.049 3.823 1.00 93.31 85 LEU A CA 1
ATOM 590 C C . LEU A 1 85 ? -6.003 0.638 5.071 1.00 93.31 85 LEU A C 1
ATOM 592 O O . LEU A 1 85 ? -6.062 -0.023 6.104 1.00 93.31 85 LEU A O 1
ATOM 596 N N . CYS A 1 86 ? -6.584 1.836 4.978 1.00 93.94 86 CYS A N 1
ATOM 597 C CA . CYS A 1 86 ? -7.298 2.416 6.118 1.00 93.94 86 CYS A CA 1
ATOM 598 C C . CYS A 1 86 ? -8.609 1.679 6.439 1.00 93.94 86 CYS A C 1
ATOM 600 O O . CYS A 1 86 ? -8.946 1.521 7.617 1.00 93.94 86 CYS A O 1
ATOM 602 N N . ALA A 1 87 ? -9.324 1.177 5.425 1.00 93.69 87 ALA A N 1
ATOM 603 C CA . ALA A 1 87 ? -10.528 0.372 5.625 1.00 93.69 87 ALA A CA 1
ATOM 604 C C . ALA A 1 87 ? -10.228 -0.954 6.342 1.00 93.69 87 ALA A C 1
ATOM 606 O O . ALA A 1 87 ? -11.027 -1.373 7.179 1.00 93.69 87 ALA A O 1
ATOM 607 N N . ALA A 1 88 ? -9.061 -1.562 6.094 1.00 91.31 88 ALA A N 1
ATOM 608 C CA . ALA A 1 88 ? -8.628 -2.789 6.769 1.00 91.31 88 ALA A CA 1
ATOM 609 C C . ALA A 1 88 ? -8.518 -2.641 8.300 1.00 91.31 88 ALA A C 1
ATOM 611 O O . ALA A 1 88 ? -8.610 -3.631 9.020 1.00 91.31 88 ALA A O 1
ATOM 612 N N . ILE A 1 89 ? -8.369 -1.411 8.804 1.00 91.19 89 ILE A N 1
ATOM 613 C CA . ILE A 1 89 ? -8.336 -1.092 10.241 1.00 91.19 89 ILE A CA 1
ATOM 614 C C . ILE A 1 89 ? -9.541 -0.249 10.696 1.00 91.19 89 ILE A C 1
ATOM 616 O O . ILE A 1 89 ? -9.511 0.339 11.775 1.00 91.19 89 ILE A O 1
ATOM 620 N N . GLY A 1 90 ? -10.596 -0.151 9.878 1.00 92.88 90 GLY A N 1
ATOM 621 C CA . GLY A 1 90 ? -11.836 0.555 10.226 1.00 92.88 90 GLY A CA 1
ATOM 622 C C . GLY A 1 90 ? -11.732 2.086 10.268 1.00 92.88 90 GLY A C 1
ATOM 623 O O . GLY A 1 90 ? -12.477 2.729 11.004 1.00 92.88 90 GLY A O 1
ATOM 624 N N . THR A 1 91 ? -10.820 2.687 9.501 1.00 93.25 91 THR A N 1
ATOM 625 C CA . THR A 1 91 ? -10.545 4.141 9.504 1.00 93.25 91 THR A CA 1
ATOM 626 C C . THR A 1 91 ? -10.625 4.751 8.104 1.00 93.25 91 THR A C 1
ATOM 628 O O . THR A 1 91 ? -10.879 4.050 7.120 1.00 93.25 91 THR A O 1
ATOM 631 N N . ARG A 1 92 ? -10.422 6.071 7.988 1.00 93.69 92 ARG A N 1
ATOM 632 C CA . ARG A 1 92 ? -10.416 6.782 6.699 1.00 93.69 92 ARG A CA 1
ATOM 633 C C . ARG A 1 92 ? -9.018 7.303 6.353 1.00 93.69 92 ARG A C 1
ATOM 635 O O . ARG A 1 92 ? -8.247 7.622 7.257 1.00 93.69 92 ARG A O 1
ATOM 642 N N . PRO A 1 93 ? -8.688 7.459 5.060 1.00 94.94 93 PRO A N 1
ATOM 643 C CA . PRO A 1 93 ? -7.430 8.075 4.661 1.00 94.94 93 PRO A CA 1
ATOM 644 C C . PRO A 1 93 ? -7.393 9.548 5.093 1.00 94.94 93 PRO A C 1
ATOM 646 O O . PRO A 1 93 ? -8.294 10.333 4.787 1.00 94.94 93 PRO A O 1
ATOM 649 N N . ALA A 1 94 ? -6.341 9.917 5.819 1.00 94.56 94 ALA A N 1
ATOM 650 C CA . ALA A 1 94 ? -5.990 11.297 6.144 1.00 94.56 94 ALA A CA 1
ATOM 651 C C . ALA A 1 94 ? -5.089 11.909 5.061 1.00 94.56 94 ALA A C 1
ATOM 653 O O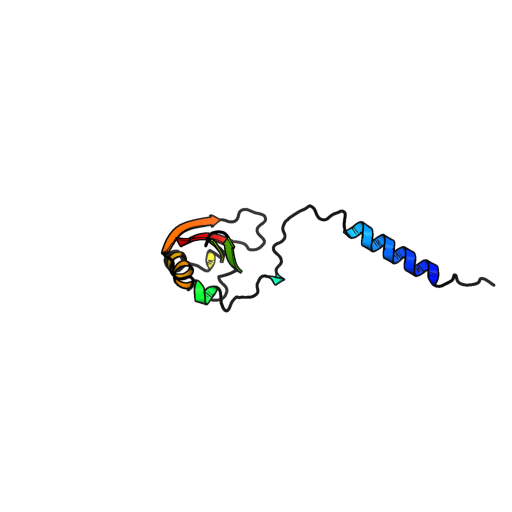 . ALA A 1 94 ? -5.171 13.104 4.793 1.00 94.56 94 ALA A O 1
ATOM 654 N N . GLY A 1 95 ? -4.252 11.083 4.432 1.00 92.56 95 GLY A N 1
ATOM 655 C CA . GLY A 1 95 ? -3.370 11.471 3.340 1.00 92.56 95 GLY A CA 1
ATOM 656 C C . GLY A 1 95 ? -2.516 10.295 2.883 1.00 92.56 95 GLY A C 1
ATOM 657 O O . GLY A 1 95 ? -2.357 9.314 3.614 1.00 92.56 95 GLY A O 1
ATOM 658 N N . ALA A 1 96 ? -1.978 10.395 1.672 1.00 94.38 96 ALA A N 1
ATOM 659 C CA . ALA A 1 96 ? -1.006 9.449 1.158 1.00 94.38 96 ALA A CA 1
ATOM 660 C C . ALA A 1 96 ? 0.071 10.183 0.366 1.00 94.38 96 ALA A C 1
ATOM 662 O O . ALA A 1 96 ? -0.241 11.049 -0.451 1.00 94.38 96 ALA A O 1
ATOM 663 N N . GLU A 1 97 ? 1.322 9.815 0.594 1.00 94.25 97 GLU A N 1
ATOM 664 C CA . GLU A 1 97 ? 2.475 10.375 -0.097 1.00 94.25 97 GLU A CA 1
ATOM 665 C C . GLU A 1 97 ? 3.233 9.245 -0.781 1.00 94.25 97 GLU A C 1
ATOM 667 O O . GLU A 1 97 ? 3.487 8.209 -0.174 1.00 94.25 97 GLU A O 1
ATOM 672 N N . THR A 1 98 ? 3.559 9.416 -2.063 1.00 92.06 98 THR A N 1
ATOM 673 C CA . THR A 1 98 ? 4.334 8.426 -2.818 1.00 92.06 98 THR A CA 1
ATOM 674 C C . THR A 1 98 ? 5.671 9.025 -3.215 1.00 92.06 98 THR A C 1
ATOM 676 O O . THR A 1 98 ? 5.729 9.970 -3.997 1.00 92.06 98 THR A O 1
ATOM 679 N N . LEU A 1 99 ? 6.740 8.435 -2.702 1.00 90.25 99 LEU A N 1
ATOM 680 C CA . LEU A 1 99 ? 8.114 8.865 -2.883 1.00 90.25 99 LEU A CA 1
ATOM 681 C C . LEU A 1 99 ? 8.869 7.853 -3.742 1.00 90.25 99 LEU A C 1
ATOM 683 O O . LEU A 1 99 ? 8.685 6.636 -3.627 1.00 90.25 99 LEU A O 1
ATOM 687 N N . ARG A 1 100 ? 9.740 8.359 -4.615 1.00 87.25 100 ARG A N 1
ATOM 688 C CA . ARG A 1 100 ? 10.757 7.519 -5.248 1.00 87.25 100 ARG A CA 1
ATOM 689 C C . ARG A 1 100 ? 11.841 7.232 -4.217 1.00 87.25 100 ARG A C 1
ATOM 691 O O . ARG A 1 100 ? 12.277 8.135 -3.515 1.00 87.25 100 ARG A O 1
ATOM 698 N N . MET A 1 101 ? 12.246 5.973 -4.122 1.00 82.38 101 MET A N 1
ATOM 699 C CA . MET A 1 101 ? 13.401 5.590 -3.320 1.00 82.38 101 MET A CA 1
ATOM 700 C C . MET A 1 101 ? 14.667 5.969 -4.095 1.00 82.38 101 MET A C 1
ATOM 702 O O . MET A 1 101 ? 14.913 5.402 -5.162 1.00 82.38 101 MET A O 1
ATOM 706 N N . GLU A 1 102 ? 15.435 6.929 -3.585 1.00 70.88 102 GLU A N 1
ATOM 707 C CA . GLU A 1 102 ? 16.744 7.294 -4.139 1.00 70.88 102 GLU A CA 1
ATOM 708 C C . GLU A 1 102 ? 17.808 6.241 -3.780 1.00 70.88 102 GLU A C 1
ATOM 710 O O . GLU A 1 102 ? 17.662 5.494 -2.809 1.00 70.88 102 GLU A O 1
ATOM 715 N N . GLU A 1 103 ? 18.853 6.132 -4.603 1.00 62.78 103 GLU A N 1
ATOM 716 C CA . GLU A 1 103 ? 19.919 5.141 -4.426 1.00 62.78 103 GLU A CA 1
ATOM 717 C C . GLU A 1 103 ? 20.754 5.385 -3.152 1.00 62.78 103 GLU A C 1
ATOM 719 O O . GLU A 1 103 ? 20.963 6.538 -2.771 1.00 62.78 103 GLU A O 1
ATOM 724 N N . PRO A 1 104 ? 21.269 4.323 -2.493 1.00 61.66 104 PRO A N 1
ATOM 725 C CA . PRO A 1 104 ? 21.294 2.925 -2.932 1.00 61.66 104 PRO A CA 1
ATOM 726 C C . PRO A 1 104 ? 19.991 2.184 -2.601 1.00 61.66 104 PRO A C 1
ATOM 728 O O . PRO A 1 104 ? 19.668 1.917 -1.444 1.00 61.66 104 PRO A O 1
ATOM 731 N N . ASN A 1 105 ? 19.254 1.812 -3.645 1.00 63.06 105 ASN A N 1
ATOM 732 C CA . ASN A 1 105 ? 18.010 1.068 -3.542 1.00 63.06 105 ASN A CA 1
ATOM 733 C C . ASN A 1 105 ? 18.244 -0.344 -4.103 1.00 63.06 105 ASN A C 1
ATOM 735 O O . ASN A 1 105 ? 18.605 -0.472 -5.272 1.00 63.06 105 ASN A O 1
ATOM 739 N N . PRO A 1 106 ? 18.049 -1.410 -3.311 1.00 69.44 106 PRO A N 1
ATOM 740 C CA . PRO A 1 106 ? 18.338 -2.772 -3.757 1.00 69.44 106 PRO A CA 1
ATOM 741 C C . PRO A 1 106 ? 17.383 -3.276 -4.844 1.00 69.44 106 PRO A C 1
ATOM 743 O O . PRO A 1 106 ? 17.676 -4.287 -5.479 1.00 69.44 106 PRO A O 1
ATOM 746 N N . VAL A 1 107 ? 16.250 -2.598 -5.063 1.00 78.25 107 VAL A N 1
ATOM 747 C CA . VAL A 1 107 ? 15.266 -2.966 -6.085 1.00 78.25 107 VAL A CA 1
ATOM 748 C C . VAL A 1 107 ? 15.074 -1.794 -7.054 1.00 78.25 107 VAL A C 1
ATOM 750 O O . VAL A 1 107 ? 14.434 -0.797 -6.693 1.00 78.25 107 VAL A O 1
ATOM 753 N N . PRO A 1 108 ? 15.591 -1.895 -8.295 1.00 78.19 108 PRO A N 1
ATOM 754 C CA . PRO A 1 108 ? 15.377 -0.884 -9.325 1.00 78.19 108 PRO A CA 1
ATOM 755 C C . PRO A 1 108 ? 13.887 -0.577 -9.515 1.00 78.19 108 PRO A C 1
ATOM 757 O O . PRO A 1 108 ? 13.054 -1.481 -9.564 1.00 78.19 108 PRO A O 1
ATOM 760 N N . GLY A 1 109 ? 13.543 0.711 -9.585 1.00 83.88 109 GLY A N 1
ATOM 761 C CA . GLY A 1 109 ? 12.159 1.152 -9.794 1.00 83.88 109 GLY A CA 1
ATOM 762 C C . GLY A 1 109 ? 11.235 1.010 -8.576 1.00 83.88 109 GLY A C 1
ATOM 763 O O . GLY A 1 109 ? 10.029 1.231 -8.705 1.00 83.88 109 GLY A O 1
ATOM 764 N N . MET A 1 110 ? 11.752 0.664 -7.391 1.00 89.06 110 MET A N 1
ATOM 765 C CA . MET A 1 110 ? 10.938 0.616 -6.174 1.00 89.06 110 MET A CA 1
ATOM 766 C C . MET A 1 110 ? 10.533 2.022 -5.704 1.00 89.06 110 MET A C 1
ATOM 768 O O . MET A 1 110 ? 11.330 2.960 -5.664 1.00 89.06 110 MET A O 1
ATOM 772 N N . MET A 1 111 ? 9.271 2.157 -5.321 1.00 91.81 111 MET A N 1
ATOM 773 C CA . MET A 1 111 ? 8.687 3.347 -4.716 1.00 91.81 111 MET A CA 1
ATOM 774 C C . MET A 1 111 ? 8.183 3.025 -3.315 1.00 91.81 111 MET A C 1
ATOM 776 O O . MET A 1 111 ? 7.835 1.882 -3.011 1.00 91.81 111 MET A O 1
ATOM 780 N N . ARG A 1 112 ? 8.111 4.059 -2.479 1.00 92.50 112 ARG A N 1
ATOM 781 C CA . ARG A 1 112 ? 7.516 4.011 -1.145 1.00 92.50 112 ARG A CA 1
ATOM 782 C C . ARG A 1 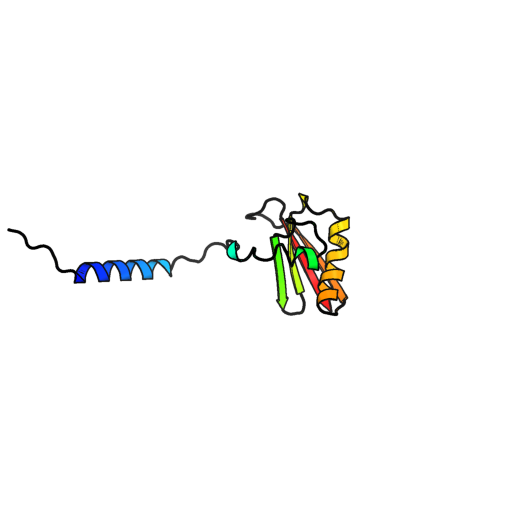112 ? 6.226 4.821 -1.147 1.00 92.50 112 ARG A C 1
ATOM 784 O O . ARG A 1 112 ? 6.240 5.971 -1.565 1.00 92.50 112 ARG A O 1
ATOM 791 N N . MET A 1 113 ? 5.127 4.255 -0.668 1.00 94.19 113 MET A N 1
ATOM 792 C CA . MET A 1 113 ? 3.900 4.985 -0.360 1.00 94.19 113 MET A CA 1
ATOM 793 C C . MET A 1 113 ? 3.671 4.971 1.147 1.00 94.19 113 MET A C 1
ATOM 795 O O . MET A 1 113 ? 3.591 3.906 1.755 1.00 94.19 113 MET A O 1
ATOM 799 N N . GLU A 1 114 ? 3.551 6.148 1.744 1.00 95.12 114 GLU A N 1
ATOM 800 C CA . GLU A 1 114 ? 3.122 6.316 3.127 1.00 95.12 114 GLU A CA 1
ATOM 801 C C . GLU A 1 114 ? 1.650 6.701 3.150 1.00 95.12 114 GLU A C 1
ATOM 803 O O . GLU A 1 114 ? 1.250 7.662 2.498 1.00 95.12 114 GLU A O 1
ATOM 808 N N . VAL A 1 115 ? 0.840 5.960 3.896 1.00 95.88 115 VAL A N 1
ATOM 809 C CA . VAL A 1 115 ? -0.596 6.200 4.039 1.00 95.88 115 VAL A CA 1
ATOM 810 C C . VAL A 1 115 ? -0.891 6.481 5.498 1.00 95.88 115 VAL A C 1
ATOM 812 O O . VAL A 1 115 ? -0.664 5.625 6.346 1.00 95.88 115 VAL A O 1
ATOM 815 N N . ARG A 1 116 ? -1.437 7.658 5.796 1.00 95.62 116 ARG A N 1
ATOM 816 C CA . ARG A 1 116 ? -1.882 8.023 7.146 1.00 95.62 116 ARG A CA 1
ATOM 817 C C . ARG A 1 116 ? -3.383 7.822 7.255 1.00 95.62 116 ARG A C 1
ATOM 819 O O . ARG A 1 116 ? -4.128 8.330 6.412 1.00 95.62 116 ARG A O 1
ATOM 826 N N . CYS A 1 117 ? -3.827 7.141 8.302 1.00 95.12 117 CYS A N 1
ATOM 827 C CA . CYS A 1 117 ? -5.241 6.907 8.562 1.00 95.12 117 CYS A CA 1
ATOM 828 C C . CYS A 1 117 ? -5.729 7.672 9.800 1.00 95.12 117 CYS A C 1
ATOM 830 O O . CYS A 1 117 ? -4.970 7.871 10.748 1.00 95.12 117 CYS A O 1
ATOM 832 N N . ARG A 1 118 ? -6.998 8.091 9.806 1.00 93.62 118 ARG A N 1
ATOM 833 C CA . ARG A 1 118 ? -7.652 8.769 10.937 1.00 93.62 118 ARG A CA 1
ATOM 834 C C . ARG A 1 118 ? -9.034 8.198 11.221 1.00 93.62 118 ARG A C 1
ATOM 836 O O . ARG A 1 118 ? -9.758 7.882 10.245 1.00 93.62 118 ARG A O 1
#

Secondary structure (DSSP, 8-state):
--PPPPTTHHHHHHHHHHHGGGS---S-----GGG---TTTHHHHHTPPTT-EEEEEE-STTEEEEEEEGGG--HHHHTTHHHHHHHTTT--EEEEEEEE--SS-SSTTEEEEEEEE-